Protein AF-A0A848D8F5-F1 (afdb_monomer)

Secondary structure (DSSP, 8-state):
------SEEEE-TTTEEEEE--SS-SEEEEE--SSTT--EEEEE---HHHHHHHTSTT-EEEEEEEEETTS-EEEEEE-------SS----EEE-SSSSEEETTS-EE-TTHHHHHHTT-

pLDDT: mean 91.8, std 4.92, range [67.62, 97.25]

Organism: NCBI:txid2766897

Radius of gyration: 21.97 Å; Cα contacts (8 Å, |Δi|>4): 172; chains: 1; bounding box: 52×43×52 Å

Sequence (120 aa):
MPIFKGDSIELDSRFVDIQKGNNSFDIWLRLSSIGNKIKILIPTRKHNHFNKFNDDPSWEMSKSVRLRRSGYIDFFFKKEVELKNDGKDIGVDIGINKMLTLSNGVVVGKNIKNEINKLN

Mean predicted aligned error: 8.37 Å

Nearest PDB structures (foldseek):
  9f2a-assembly1_A  TM=3.506E-01  e=6.449E-01  Pyrococcus abyssi GE5
  5hmq-assembly1_A  TM=4.242E-01  e=5.015E+00  Pseudomonas putida KT2440

Solvent-accessible surface area (backbone atoms only — not comparable to full-atom values): 7434 Å² total; per-residue (Å²): 129,91,80,87,82,70,65,56,49,78,41,41,63,85,34,35,46,85,39,82,39,92,62,100,30,50,31,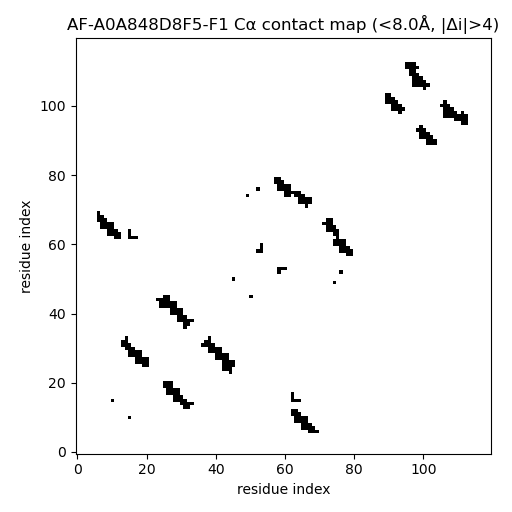33,41,34,41,36,85,78,54,94,87,46,70,49,76,46,78,39,67,80,47,73,75,52,47,63,44,72,74,34,88,72,40,44,75,50,64,35,38,32,46,32,75,88,74,49,74,48,78,44,70,47,58,91,71,86,75,81,89,74,82,81,88,70,52,76,46,76,47,66,68,31,45,35,39,36,72,83,72,52,72,42,50,68,57,45,44,61,58,55,58,72,78,110

Foldseek 3Di:
DDDDPDQKDKDALVFWDWDADDPPFGIWIWGAPPPPRDIDTDGHHDDPVNCVQVVDPQKDWGRMWMQGNVRDIHTDIDGDDDDDPDDDDWDWDADLCFGTQTPVRDTHRNCNNVVVVVVD

Structure (mmCIF, N/CA/C/O backbone):
data_AF-A0A848D8F5-F1
#
_entry.id   AF-A0A848D8F5-F1
#
loop_
_atom_site.group_PDB
_atom_site.id
_atom_site.type_symbol
_atom_site.label_atom_id
_atom_site.label_alt_id
_atom_site.label_comp_id
_atom_site.label_asym_id
_atom_site.label_entity_id
_atom_site.label_seq_id
_atom_site.pdbx_PDB_ins_code
_atom_site.Cartn_x
_atom_site.Cartn_y
_atom_site.Cartn_z
_atom_site.occupancy
_atom_site.B_iso_or_equiv
_atom_site.auth_seq_id
_atom_site.auth_comp_id
_atom_site.auth_asym_id
_atom_site.auth_atom_id
_atom_site.pdbx_PDB_model_num
ATOM 1 N N . MET A 1 1 ? -31.681 -9.246 -2.736 1.00 67.62 1 MET A N 1
ATOM 2 C CA . MET A 1 1 ? -30.447 -8.579 -2.260 1.00 67.62 1 MET A CA 1
ATOM 3 C C . MET A 1 1 ? -29.375 -8.705 -3.329 1.00 67.62 1 MET A C 1
ATOM 5 O O . MET A 1 1 ? -29.306 -9.770 -3.934 1.00 67.62 1 MET A O 1
ATOM 9 N N . PRO A 1 2 ? -28.565 -7.666 -3.580 1.00 82.31 2 PRO A N 1
ATOM 10 C CA . PRO A 1 2 ? -27.401 -7.795 -4.452 1.00 82.31 2 PRO A CA 1
ATOM 11 C C . PRO A 1 2 ? -26.398 -8.794 -3.853 1.00 82.31 2 PRO A C 1
ATOM 13 O O . PRO A 1 2 ? -26.169 -8.791 -2.644 1.00 82.31 2 PRO A O 1
ATOM 16 N N . ILE A 1 3 ? -25.816 -9.651 -4.696 1.00 87.50 3 ILE A N 1
ATOM 17 C CA . ILE A 1 3 ? -24.793 -10.630 -4.301 1.00 87.50 3 ILE A CA 1
ATOM 18 C C . ILE A 1 3 ? -23.467 -10.198 -4.916 1.00 87.50 3 ILE A C 1
ATOM 20 O O . ILE A 1 3 ? -23.317 -10.180 -6.139 1.00 87.50 3 ILE A O 1
ATOM 24 N N . PHE A 1 4 ? -22.496 -9.871 -4.068 1.00 86.75 4 PHE A N 1
ATOM 25 C CA . PHE A 1 4 ? -21.147 -9.557 -4.514 1.00 86.75 4 PHE A CA 1
ATOM 26 C C . PHE A 1 4 ? -20.372 -10.846 -4.816 1.00 86.75 4 PHE A C 1
ATOM 28 O O . PHE A 1 4 ? -20.207 -11.696 -3.943 1.00 86.75 4 PHE A O 1
ATOM 35 N N . LYS A 1 5 ? -19.889 -10.997 -6.055 1.00 92.00 5 LYS A N 1
ATOM 36 C CA . LYS A 1 5 ? -19.143 -12.189 -6.499 1.00 92.00 5 LYS A CA 1
ATOM 37 C C . LYS A 1 5 ? -17.627 -11.994 -6.576 1.00 92.00 5 LYS A C 1
ATOM 39 O O . LYS A 1 5 ? -16.938 -12.979 -6.804 1.00 92.00 5 LYS A O 1
ATOM 44 N N . GLY A 1 6 ? -17.110 -10.786 -6.349 1.00 92.94 6 GLY A N 1
ATOM 45 C CA . GLY A 1 6 ? -15.676 -10.510 -6.447 1.00 92.94 6 GLY A CA 1
ATOM 46 C C . GLY A 1 6 ? -14.845 -11.141 -5.326 1.00 92.94 6 GLY A C 1
ATOM 47 O O . GLY A 1 6 ? -15.342 -11.407 -4.226 1.00 92.94 6 GLY A O 1
ATOM 48 N N . ASP A 1 7 ? -13.560 -11.342 -5.606 1.00 95.31 7 ASP A N 1
ATOM 49 C CA . ASP A 1 7 ? -12.598 -11.945 -4.672 1.00 95.31 7 ASP A CA 1
ATOM 50 C C . ASP A 1 7 ? -12.017 -10.953 -3.667 1.00 95.31 7 ASP A C 1
ATOM 52 O O . ASP A 1 7 ? -11.322 -11.343 -2.729 1.00 95.31 7 ASP A O 1
ATOM 56 N N . SER A 1 8 ? -12.288 -9.663 -3.843 1.00 96.06 8 SER A N 1
ATOM 57 C CA . SER A 1 8 ? -11.871 -8.638 -2.898 1.00 96.06 8 SER A CA 1
ATOM 58 C C . SER A 1 8 ? -12.791 -7.429 -2.929 1.00 96.06 8 SER A C 1
ATOM 60 O O . SER A 1 8 ? -13.448 -7.179 -3.937 1.00 96.06 8 SER A O 1
ATOM 62 N N . ILE A 1 9 ? -12.826 -6.691 -1.825 1.00 94.06 9 ILE A N 1
ATOM 63 C CA . ILE A 1 9 ? -13.522 -5.411 -1.706 1.00 94.06 9 ILE A CA 1
ATOM 64 C C . ILE A 1 9 ? -12.506 -4.377 -1.249 1.00 94.06 9 ILE A C 1
ATOM 66 O O . ILE A 1 9 ? -11.786 -4.592 -0.274 1.00 94.06 9 ILE A O 1
ATOM 70 N N . GLU A 1 10 ? -12.461 -3.255 -1.953 1.00 95.81 10 GLU A N 1
ATOM 71 C CA . GLU A 1 10 ? -11.689 -2.092 -1.543 1.00 95.81 10 GLU A CA 1
ATOM 72 C C . GLU A 1 10 ? -12.574 -1.159 -0.720 1.00 95.81 10 GLU A C 1
ATOM 74 O O . GLU A 1 10 ? -13.699 -0.845 -1.112 1.00 95.81 10 GLU A O 1
ATOM 79 N N . LEU A 1 11 ? -12.077 -0.764 0.446 1.00 94.75 11 LEU A N 1
ATOM 80 C CA . LEU A 1 11 ? -12.777 0.089 1.391 1.00 94.75 11 LEU A CA 1
ATOM 81 C C . LEU A 1 11 ? -11.905 1.294 1.717 1.00 94.75 11 LEU A C 1
ATOM 83 O O . LEU A 1 11 ? -10.703 1.158 1.942 1.00 94.75 11 LEU A O 1
ATOM 87 N N . ASP A 1 12 ? -12.524 2.465 1.782 1.00 94.94 12 ASP A N 1
ATOM 88 C CA . ASP A 1 12 ? -11.872 3.709 2.179 1.00 94.94 12 ASP A CA 1
ATOM 89 C C . ASP A 1 12 ? -12.250 4.125 3.607 1.00 94.94 12 ASP A C 1
ATOM 91 O O . ASP A 1 12 ? -12.970 3.421 4.327 1.00 94.94 12 ASP A O 1
ATOM 95 N N . SER A 1 13 ? -11.786 5.309 4.000 1.00 94.12 13 SER A N 1
ATOM 96 C CA . SER A 1 13 ? -11.955 5.886 5.333 1.00 94.12 13 SER A CA 1
ATOM 97 C C . SER A 1 13 ? -13.405 6.026 5.811 1.00 94.12 13 SER A C 1
ATOM 99 O O . SER A 1 13 ? -13.631 6.270 6.995 1.00 94.12 13 SER A O 1
ATOM 101 N N . ARG A 1 14 ? -14.407 5.876 4.934 1.00 92.81 14 ARG A N 1
ATOM 102 C CA . ARG A 1 14 ? -15.830 5.868 5.319 1.00 92.81 14 ARG A CA 1
ATOM 103 C C . ARG A 1 14 ? -16.242 4.572 6.016 1.00 92.81 14 ARG A C 1
ATOM 105 O O . ARG A 1 14 ? -17.211 4.562 6.777 1.00 92.81 14 ARG A O 1
ATOM 112 N N . PHE A 1 15 ? -15.527 3.485 5.740 1.00 93.56 15 PHE A N 1
ATOM 113 C CA . PHE A 1 15 ? -15.818 2.145 6.250 1.00 93.56 15 PHE A CA 1
ATOM 114 C C . PHE A 1 15 ? -14.698 1.613 7.133 1.00 93.56 15 PHE A C 1
ATOM 116 O O . PHE A 1 15 ? -14.975 0.819 8.033 1.00 93.56 15 PHE A O 1
ATOM 123 N N . VAL A 1 16 ? -13.455 2.043 6.905 1.00 95.12 16 VAL A N 1
ATOM 124 C CA . VAL A 1 16 ? -12.285 1.539 7.625 1.00 95.12 16 VAL A CA 1
ATOM 125 C C . VAL A 1 16 ? -11.531 2.628 8.368 1.00 95.12 16 VAL A C 1
ATOM 127 O O . VAL A 1 16 ? -11.406 3.756 7.905 1.00 95.12 16 VAL A O 1
ATOM 130 N N . ASP A 1 17 ? -10.990 2.257 9.520 1.00 95.38 17 ASP A N 1
ATOM 131 C CA . ASP A 1 17 ? -10.057 3.067 10.293 1.00 95.38 17 ASP A CA 1
ATOM 132 C C . ASP A 1 17 ? -8.883 2.177 10.726 1.00 95.38 17 ASP A C 1
ATOM 134 O O . ASP A 1 17 ? -9.089 1.099 11.292 1.00 95.38 17 ASP A O 1
ATOM 138 N N . ILE A 1 18 ? -7.658 2.586 10.388 1.00 95.44 18 ILE A N 1
ATOM 139 C CA . ILE A 1 18 ? -6.431 1.823 10.649 1.00 95.44 18 ILE A CA 1
ATOM 140 C C . ILE A 1 18 ? -5.797 2.392 11.914 1.00 95.44 18 ILE A C 1
ATOM 142 O O . ILE A 1 18 ? -5.257 3.497 11.912 1.00 95.44 18 ILE A O 1
ATOM 146 N N . GLN A 1 19 ? -5.851 1.628 12.997 1.00 94.69 19 GLN A N 1
ATOM 147 C CA . GLN A 1 19 ? -5.387 2.057 14.309 1.00 94.69 19 GLN A CA 1
ATOM 148 C C . GLN A 1 19 ? -4.090 1.343 14.683 1.00 94.69 19 GLN A C 1
ATOM 150 O O . GLN A 1 19 ? -3.890 0.167 14.373 1.00 94.69 19 GLN A O 1
ATOM 155 N N . LYS A 1 20 ? -3.207 2.049 15.390 1.00 92.56 20 LYS A N 1
ATOM 156 C CA . LYS A 1 20 ? -1.967 1.469 15.910 1.00 92.56 20 LYS A CA 1
ATOM 157 C C . LYS A 1 20 ? -2.270 0.582 17.118 1.00 92.56 20 LYS A C 1
ATOM 159 O O . LYS A 1 20 ? -2.916 1.020 18.066 1.00 92.56 20 LYS A O 1
ATOM 164 N N . GLY A 1 21 ? -1.774 -0.649 17.089 1.00 91.12 21 GLY A N 1
ATOM 165 C CA . GLY A 1 21 ? -1.762 -1.552 18.236 1.00 91.12 21 GLY A CA 1
ATOM 166 C C . GLY A 1 21 ? -0.500 -1.391 19.084 1.00 91.12 21 GLY A C 1
ATOM 167 O O . GLY A 1 21 ? 0.535 -0.921 18.610 1.00 91.12 21 GLY A O 1
ATOM 168 N N . ASN A 1 22 ? -0.591 -1.768 20.357 1.00 85.50 22 ASN A N 1
ATOM 169 C CA . ASN A 1 22 ? 0.506 -1.711 21.329 1.00 85.50 22 ASN A CA 1
ATOM 170 C C . ASN A 1 22 ? 0.744 -3.059 22.037 1.00 85.50 22 ASN A C 1
ATOM 172 O O . ASN A 1 22 ? 1.359 -3.093 23.100 1.00 85.50 22 ASN A O 1
ATOM 176 N N . ASN A 1 23 ? 0.239 -4.159 21.475 1.00 86.62 23 ASN A N 1
ATOM 177 C CA . ASN A 1 23 ? 0.306 -5.490 22.074 1.00 86.62 23 ASN A CA 1
ATOM 178 C C . ASN A 1 23 ? 0.861 -6.512 21.068 1.00 86.62 23 ASN A C 1
ATOM 180 O O . ASN A 1 23 ? 1.638 -6.165 20.182 1.00 86.62 23 ASN A O 1
ATOM 184 N N . SER A 1 24 ? 0.479 -7.787 21.193 1.00 90.69 24 SER A N 1
ATOM 185 C CA . SER A 1 24 ? 0.849 -8.833 20.233 1.00 90.69 24 SER A CA 1
ATOM 186 C C . S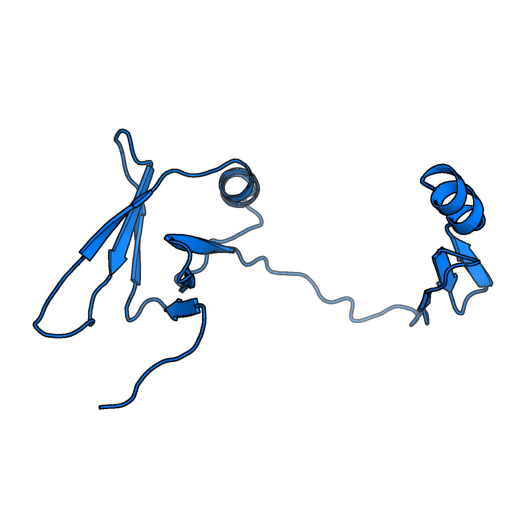ER A 1 24 ? 0.378 -8.557 18.799 1.00 90.69 24 SER A C 1
ATOM 188 O O . SER A 1 24 ? 0.815 -9.261 17.894 1.00 90.69 24 SER A O 1
ATOM 190 N N . PHE A 1 25 ? -0.502 -7.579 18.583 1.00 93.75 25 PHE A N 1
ATOM 191 C CA . PHE A 1 25 ? -0.899 -7.042 17.289 1.00 93.75 25 PHE A CA 1
ATOM 192 C C . PHE A 1 25 ? -0.537 -5.557 17.242 1.00 93.75 25 PHE A C 1
ATOM 194 O O . PHE A 1 25 ? -0.814 -4.796 18.172 1.00 93.75 25 PHE A O 1
ATOM 201 N N . ASP A 1 26 ? 0.102 -5.143 16.157 1.00 94.38 26 ASP A N 1
ATOM 202 C CA . ASP A 1 26 ? 0.593 -3.777 15.968 1.00 94.38 26 ASP A CA 1
ATOM 203 C C . ASP A 1 26 ? -0.335 -2.939 15.075 1.00 94.38 26 ASP A C 1
ATOM 205 O O . ASP A 1 26 ? -0.155 -1.721 14.979 1.00 94.38 26 ASP A O 1
ATOM 209 N N . ILE A 1 27 ? -1.368 -3.559 14.493 1.00 95.19 27 ILE A N 1
ATOM 210 C CA . ILE A 1 27 ? -2.436 -2.898 13.744 1.00 95.19 27 ILE A CA 1
ATOM 211 C C . ILE A 1 27 ? -3.800 -3.451 14.167 1.00 95.19 27 ILE A C 1
ATOM 213 O O . ILE A 1 27 ? -4.016 -4.663 14.241 1.00 95.19 27 ILE A O 1
ATOM 217 N N . TRP A 1 28 ? -4.747 -2.537 14.361 1.00 95.94 28 TRP A N 1
ATOM 218 C CA . TRP A 1 28 ? -6.169 -2.817 14.511 1.00 95.94 28 TRP A CA 1
ATOM 219 C C . TRP A 1 28 ? -6.931 -2.182 13.355 1.00 95.94 28 TRP A C 1
ATOM 221 O O . TRP A 1 28 ? -7.019 -0.959 13.258 1.00 95.94 28 TRP A O 1
ATOM 231 N N . LEU A 1 29 ? -7.498 -3.006 12.475 1.00 95.31 29 LEU A N 1
ATOM 232 C CA . LEU A 1 29 ? -8.375 -2.521 11.417 1.00 95.31 29 LEU A CA 1
ATOM 233 C C . LEU A 1 29 ? -9.812 -2.494 11.933 1.00 95.31 29 LEU A C 1
ATOM 235 O O . LEU A 1 29 ? -10.436 -3.536 12.147 1.00 95.31 29 LEU A O 1
ATOM 239 N N . ARG A 1 30 ? -10.349 -1.295 12.127 1.00 95.25 30 ARG A N 1
ATOM 240 C CA . ARG A 1 30 ? -11.735 -1.096 12.533 1.00 95.25 30 ARG A CA 1
ATOM 241 C C . ARG A 1 30 ? -12.620 -0.986 11.299 1.00 95.25 30 ARG A C 1
ATOM 243 O O . ARG A 1 30 ? -12.556 0.007 10.584 1.00 95.25 30 ARG A O 1
ATOM 250 N N . LEU A 1 31 ? -13.491 -1.969 11.096 1.00 94.31 31 LEU A N 1
ATOM 251 C CA . LEU A 1 31 ? -14.590 -1.889 10.140 1.00 94.31 31 LEU A CA 1
ATOM 252 C C . LEU A 1 31 ? -15.809 -1.259 10.816 1.00 94.31 31 LEU A C 1
ATOM 254 O O . LEU A 1 31 ? -16.218 -1.653 11.913 1.00 94.31 31 LEU A O 1
ATOM 258 N N . SER A 1 32 ? -16.403 -0.284 10.148 1.00 90.69 32 SER A N 1
ATOM 259 C CA . SER A 1 32 ? -17.607 0.423 10.567 1.00 90.69 32 SER A CA 1
ATOM 260 C C . SER A 1 32 ? -18.569 0.568 9.388 1.00 90.69 32 SER A C 1
ATOM 262 O O . SER A 1 32 ? -18.228 0.244 8.253 1.00 90.69 32 SER A O 1
ATOM 264 N N . SER A 1 33 ? -19.798 1.012 9.654 1.00 83.12 33 SER A N 1
ATOM 265 C CA . SER A 1 33 ? -20.807 1.255 8.608 1.00 83.12 33 SER A CA 1
ATOM 266 C C . SER A 1 33 ? -21.208 0.013 7.789 1.00 83.12 33 SER A C 1
ATOM 268 O O . SER A 1 33 ? -21.709 0.136 6.679 1.00 83.12 33 SER A O 1
ATOM 270 N N . ILE A 1 34 ? -21.066 -1.187 8.361 1.00 83.31 34 ILE A N 1
ATOM 271 C CA . ILE A 1 34 ? -21.435 -2.481 7.748 1.00 83.31 34 ILE A CA 1
ATOM 272 C C . ILE A 1 34 ? -22.864 -2.950 8.100 1.00 83.31 34 ILE A C 1
ATOM 274 O O . ILE A 1 34 ? -23.194 -4.126 7.976 1.00 83.31 34 ILE A O 1
ATOM 278 N N . GLY A 1 35 ? -23.721 -2.026 8.546 1.00 82.81 35 GLY A N 1
ATOM 279 C CA . GLY A 1 35 ? -25.099 -2.301 8.972 1.00 82.81 35 GLY A CA 1
ATOM 280 C C . GLY A 1 35 ? -25.247 -2.556 10.476 1.00 82.81 35 GLY A C 1
ATOM 281 O O . GLY A 1 35 ? -24.284 -2.854 11.179 1.00 82.81 35 GLY A O 1
ATOM 282 N N . ASN A 1 36 ? -26.467 -2.373 10.996 1.00 86.19 36 ASN A N 1
ATOM 283 C CA . ASN A 1 36 ? -26.855 -2.654 12.391 1.00 86.19 36 ASN A CA 1
ATOM 284 C C . ASN A 1 36 ? -25.944 -2.044 13.477 1.00 86.19 36 ASN A C 1
ATOM 286 O O . ASN A 1 36 ? -25.841 -2.581 14.576 1.00 86.19 36 ASN A O 1
ATOM 290 N N . LYS A 1 37 ? -25.266 -0.924 13.176 1.00 85.12 37 LYS A N 1
ATOM 291 C CA . LYS A 1 37 ? -24.260 -0.288 14.052 1.00 85.12 37 LYS A CA 1
ATOM 292 C C . LYS A 1 37 ? -23.117 -1.234 14.469 1.00 85.12 37 LYS A C 1
ATOM 294 O O . LYS A 1 37 ? -22.411 -0.946 15.436 1.00 85.12 37 LYS A O 1
ATOM 299 N N . ILE A 1 38 ? -22.915 -2.327 13.731 1.00 89.31 38 ILE A N 1
ATOM 300 C CA . ILE A 1 38 ? -21.863 -3.303 14.003 1.00 89.31 38 ILE A CA 1
ATOM 301 C C . ILE A 1 38 ? -20.509 -2.648 13.733 1.00 89.31 38 ILE A C 1
ATOM 303 O O . ILE A 1 38 ? -20.308 -1.952 12.733 1.00 89.31 38 ILE A O 1
ATOM 307 N N . LYS A 1 39 ? -19.582 -2.881 14.659 1.00 90.88 39 LYS A N 1
ATOM 308 C CA . LYS A 1 39 ? -18.179 -2.495 14.553 1.00 90.88 39 LYS A CA 1
ATOM 309 C C . LYS A 1 39 ? -17.342 -3.746 14.742 1.00 90.88 39 LYS A C 1
ATOM 311 O O . LYS A 1 39 ? -17.496 -4.427 15.752 1.00 90.88 39 LYS A O 1
ATOM 316 N N . ILE A 1 40 ? -16.477 -4.036 13.780 1.00 93.00 40 ILE A N 1
ATOM 317 C CA . ILE A 1 40 ? -15.571 -5.186 13.835 1.00 93.00 40 ILE A CA 1
ATOM 318 C C . ILE A 1 40 ? -14.156 -4.645 13.973 1.00 93.00 40 ILE A C 1
ATOM 320 O O . ILE A 1 40 ? -13.768 -3.732 13.250 1.00 93.00 40 ILE A O 1
ATOM 324 N N . LEU A 1 41 ? -13.399 -5.202 14.910 1.00 93.88 41 LEU A N 1
ATOM 325 C CA . LEU A 1 41 ? -11.979 -4.927 15.081 1.00 93.88 41 LEU A CA 1
ATOM 326 C C . LEU A 1 41 ? -11.210 -6.163 14.636 1.00 93.88 41 LEU A C 1
ATOM 328 O O . LEU A 1 41 ? -11.350 -7.225 15.238 1.00 93.88 41 LEU A O 1
ATOM 332 N N . ILE A 1 42 ? -10.425 -6.020 13.574 1.00 94.19 42 ILE A N 1
ATOM 333 C CA . ILE A 1 42 ? -9.590 -7.093 13.044 1.00 94.19 42 ILE A CA 1
ATOM 334 C C . ILE A 1 42 ? -8.151 -6.844 13.515 1.00 94.19 42 ILE A C 1
ATOM 336 O O . ILE A 1 42 ? -7.537 -5.867 13.072 1.00 94.19 42 ILE A O 1
ATOM 340 N N . PRO A 1 43 ? -7.609 -7.683 14.416 1.00 94.50 43 PRO A N 1
ATOM 341 C CA . PRO A 1 43 ? -6.208 -7.610 14.803 1.00 94.50 43 PRO A CA 1
ATOM 342 C C . PRO A 1 43 ? -5.315 -8.150 13.686 1.00 94.50 43 PRO A C 1
ATOM 344 O O . PRO A 1 43 ? -5.588 -9.210 13.123 1.00 94.50 43 PRO A O 1
ATOM 347 N N . THR A 1 44 ? -4.219 -7.458 13.386 1.00 93.12 44 THR A N 1
ATOM 348 C CA . THR A 1 44 ? -3.201 -7.954 12.454 1.00 93.12 44 THR A CA 1
ATOM 349 C C . THR A 1 44 ? -1.793 -7.541 12.879 1.00 93.12 44 THR A C 1
ATOM 351 O O . THR A 1 44 ? -1.608 -6.713 13.774 1.00 93.12 44 THR A O 1
ATOM 354 N N . ARG A 1 45 ? -0.793 -8.195 12.282 1.00 94.19 45 ARG A N 1
ATOM 355 C CA . ARG A 1 45 ? 0.627 -7.898 12.473 1.00 94.19 45 ARG A CA 1
ATOM 356 C C . ARG A 1 45 ? 1.213 -7.325 11.197 1.00 94.19 45 ARG A C 1
ATOM 358 O O . ARG A 1 45 ? 0.934 -7.832 10.110 1.00 94.19 45 ARG A O 1
ATOM 365 N N . LYS A 1 46 ? 2.101 -6.346 11.323 1.00 93.56 46 LYS A N 1
ATOM 366 C CA . LYS A 1 46 ? 2.926 -5.899 10.209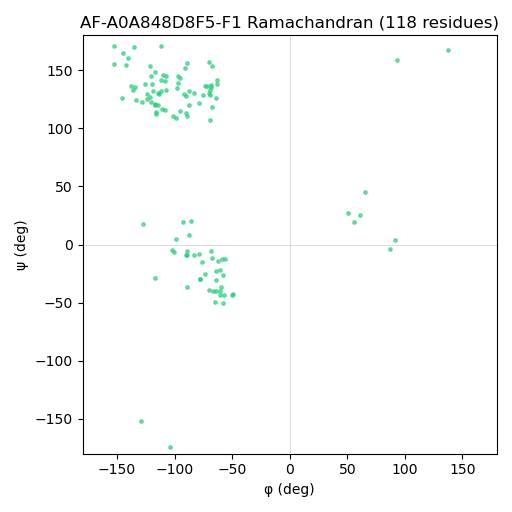 1.00 93.56 46 LYS A CA 1
ATOM 367 C C . LYS A 1 46 ? 3.836 -7.033 9.756 1.00 93.56 46 LYS A C 1
ATOM 369 O O . LYS A 1 46 ? 4.372 -7.816 10.544 1.00 93.56 46 LYS A O 1
ATOM 374 N N . HIS A 1 47 ? 4.007 -7.113 8.447 1.00 91.75 47 HIS A N 1
ATOM 375 C CA . HIS A 1 47 ? 4.936 -8.030 7.802 1.00 91.75 47 HIS A CA 1
ATOM 376 C C . HIS A 1 47 ? 6.079 -7.248 7.168 1.00 91.75 47 HIS A C 1
ATOM 378 O O . HIS A 1 47 ? 6.022 -6.025 7.058 1.00 91.75 47 HIS A O 1
ATOM 384 N N . ASN A 1 48 ? 7.100 -7.965 6.701 1.00 95.00 48 ASN A N 1
ATOM 385 C CA . ASN A 1 48 ? 8.290 -7.363 6.100 1.00 95.00 48 ASN A CA 1
ATOM 386 C C . ASN A 1 48 ? 7.943 -6.329 5.007 1.00 95.00 48 ASN A C 1
ATOM 388 O O . ASN A 1 48 ? 8.467 -5.222 5.002 1.00 95.00 48 ASN A O 1
ATOM 392 N N . HIS A 1 49 ? 6.982 -6.648 4.134 1.00 94.31 49 HIS A N 1
ATOM 393 C CA . HIS A 1 49 ? 6.536 -5.733 3.081 1.00 94.31 49 HIS A CA 1
ATOM 394 C C . HIS A 1 49 ? 5.886 -4.453 3.622 1.00 94.31 49 HIS A C 1
ATOM 396 O O . HIS A 1 49 ? 6.142 -3.377 3.098 1.00 94.31 49 HIS A O 1
ATOM 402 N N . PHE A 1 50 ? 5.081 -4.559 4.683 1.00 95.75 50 PHE A N 1
ATOM 403 C CA . PHE A 1 50 ? 4.480 -3.392 5.326 1.00 95.75 50 PHE A CA 1
ATOM 404 C C . PHE A 1 50 ? 5.564 -2.509 5.952 1.00 95.75 50 PHE A C 1
ATOM 406 O O . PHE A 1 50 ? 5.593 -1.308 5.702 1.00 95.75 50 PHE A O 1
ATOM 413 N N . ASN A 1 51 ? 6.470 -3.105 6.737 1.00 95.81 51 ASN A N 1
ATOM 414 C CA . ASN A 1 51 ? 7.539 -2.368 7.417 1.00 95.81 51 ASN A CA 1
ATOM 415 C C . ASN A 1 51 ? 8.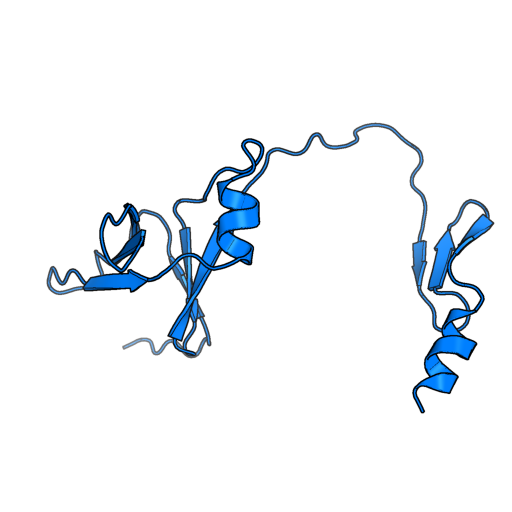450 -1.654 6.415 1.00 95.81 51 ASN A C 1
ATOM 417 O O . ASN A 1 51 ? 8.757 -0.486 6.607 1.00 95.81 51 ASN A O 1
ATOM 421 N N . LYS A 1 52 ? 8.772 -2.298 5.284 1.00 96.88 52 LYS A N 1
ATOM 422 C CA . LYS A 1 52 ? 9.554 -1.686 4.201 1.00 96.88 52 LYS A CA 1
ATOM 423 C C . LYS A 1 52 ? 9.033 -0.305 3.784 1.00 96.88 52 LYS A C 1
ATOM 425 O O . LYS A 1 52 ? 9.844 0.578 3.538 1.00 96.88 52 LYS A O 1
ATOM 430 N N . PHE A 1 53 ? 7.716 -0.132 3.659 1.00 96.75 53 PHE A N 1
ATOM 431 C CA . PHE A 1 53 ? 7.134 1.158 3.273 1.00 96.75 53 PHE A CA 1
ATOM 432 C C . PHE A 1 53 ? 6.846 2.056 4.469 1.00 96.75 53 PHE A C 1
ATOM 434 O O . PHE A 1 53 ? 7.028 3.259 4.376 1.00 96.75 53 PHE A O 1
ATOM 441 N N . ASN A 1 54 ? 6.417 1.488 5.595 1.00 95.12 54 ASN A N 1
ATOM 442 C CA . ASN A 1 54 ? 6.129 2.252 6.806 1.00 95.12 54 ASN A CA 1
ATOM 443 C C . ASN A 1 54 ? 7.371 2.937 7.396 1.00 95.12 54 ASN A C 1
ATOM 445 O O . ASN A 1 54 ? 7.246 3.979 8.035 1.00 95.12 54 ASN A O 1
ATOM 449 N N . ASP A 1 55 ? 8.544 2.335 7.218 1.00 95.81 55 ASP A N 1
ATOM 450 C CA . ASP A 1 55 ? 9.797 2.825 7.792 1.00 95.81 55 ASP A CA 1
ATOM 451 C C . ASP A 1 55 ? 10.529 3.800 6.844 1.00 95.81 55 ASP A C 1
ATOM 453 O O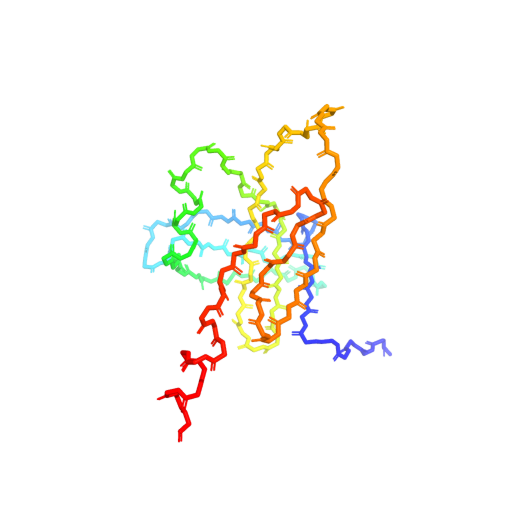 . ASP A 1 55 ? 11.490 4.451 7.252 1.00 95.81 55 ASP A O 1
ATOM 457 N N . ASP A 1 56 ? 10.067 3.939 5.594 1.00 95.94 56 ASP A N 1
ATOM 458 C CA . ASP A 1 56 ? 10.572 4.913 4.622 1.00 95.94 56 ASP A CA 1
ATOM 459 C C . ASP A 1 56 ? 9.695 6.184 4.648 1.00 95.94 56 ASP A C 1
ATOM 461 O O . ASP A 1 56 ? 8.527 6.134 4.256 1.00 95.94 56 ASP A O 1
ATOM 465 N N . PRO A 1 57 ? 10.242 7.348 5.050 1.00 94.75 57 PRO A N 1
ATOM 466 C CA . PRO A 1 57 ? 9.473 8.584 5.211 1.00 94.75 57 PRO A CA 1
ATOM 467 C C . PRO A 1 57 ? 8.943 9.157 3.892 1.00 94.75 57 PRO A C 1
ATOM 469 O O . PRO A 1 57 ? 8.129 10.077 3.909 1.00 94.75 57 PRO A O 1
ATOM 472 N N . SER A 1 58 ? 9.403 8.651 2.745 1.00 95.50 58 SER A N 1
ATOM 473 C CA . SER A 1 58 ? 8.893 9.065 1.441 1.00 95.50 58 SER A CA 1
ATOM 474 C C . SER A 1 58 ? 7.556 8.417 1.073 1.00 95.50 58 SER A C 1
ATOM 476 O O . SER A 1 58 ? 6.950 8.812 0.078 1.00 95.50 58 SER A O 1
ATOM 478 N N . TRP A 1 59 ? 7.083 7.449 1.863 1.00 97.25 59 TRP A N 1
ATOM 479 C CA . TRP A 1 59 ? 5.781 6.816 1.692 1.00 97.25 59 TRP A CA 1
ATOM 480 C C . TRP A 1 59 ? 4.807 7.246 2.788 1.00 97.25 59 TRP A C 1
ATOM 482 O O . TRP A 1 59 ? 5.134 7.317 3.968 1.00 97.25 59 TRP A O 1
ATOM 492 N N . GLU A 1 60 ? 3.560 7.463 2.395 1.00 96.19 60 GLU A N 1
ATOM 493 C CA . GLU A 1 60 ? 2.436 7.725 3.283 1.00 96.19 60 GLU A CA 1
ATOM 494 C C . GLU A 1 60 ? 1.440 6.567 3.169 1.00 96.19 60 GLU A C 1
ATOM 496 O O . GLU A 1 60 ? 1.032 6.176 2.070 1.00 96.19 60 GLU A O 1
ATOM 501 N N . MET A 1 61 ? 1.017 6.008 4.302 1.00 95.69 61 MET A N 1
ATOM 502 C CA . MET A 1 61 ? -0.021 4.979 4.310 1.00 95.69 61 MET A CA 1
ATOM 503 C C . MET A 1 61 ? -1.377 5.589 3.927 1.00 95.69 61 MET A C 1
ATOM 505 O O . MET A 1 61 ? -1.827 6.577 4.508 1.00 95.69 61 MET A O 1
ATOM 509 N N . SER A 1 62 ? -2.056 4.974 2.961 1.00 95.62 62 SER A N 1
ATOM 510 C CA . SER A 1 62 ? -3.420 5.335 2.585 1.00 95.62 62 SER A CA 1
ATOM 511 C C . SER A 1 62 ? -4.407 4.999 3.701 1.00 95.62 62 SER A C 1
ATOM 513 O O . SER A 1 62 ? -4.237 4.043 4.454 1.00 95.62 62 SER A O 1
ATOM 515 N N . LYS A 1 63 ? -5.520 5.733 3.739 1.00 94.88 63 LYS A N 1
ATOM 516 C CA . LYS A 1 63 ? -6.674 5.436 4.604 1.00 94.88 63 LYS A CA 1
ATOM 517 C C . LYS A 1 63 ? -7.649 4.439 3.963 1.00 94.88 63 LYS A C 1
ATOM 519 O O . LYS A 1 63 ? -8.821 4.402 4.325 1.00 94.88 63 LYS A O 1
ATOM 524 N N . SER A 1 64 ? -7.178 3.676 2.982 1.00 95.88 64 SER A N 1
ATOM 525 C CA . SER A 1 64 ? -7.923 2.621 2.303 1.00 95.88 64 SER A CA 1
ATOM 526 C C . SER A 1 64 ? -7.216 1.280 2.450 1.00 95.88 64 SER A C 1
ATOM 528 O O . SER A 1 64 ? -5.995 1.212 2.611 1.00 95.88 64 SER A O 1
ATOM 530 N N . VAL A 1 65 ? -7.997 0.207 2.383 1.00 96.56 65 VAL A N 1
ATOM 531 C CA . VAL A 1 65 ? -7.511 -1.175 2.411 1.00 96.56 65 VAL A CA 1
ATOM 532 C C . VAL A 1 65 ? -8.299 -2.024 1.428 1.00 96.56 65 VAL A C 1
ATOM 534 O O . VAL A 1 65 ? -9.432 -1.696 1.068 1.00 96.56 65 VAL A O 1
ATOM 537 N N . ARG A 1 66 ? -7.736 -3.165 1.044 1.00 96.75 66 ARG A N 1
ATOM 538 C CA . ARG A 1 66 ? -8.461 -4.195 0.302 1.00 96.75 66 ARG A CA 1
ATOM 539 C C . ARG A 1 66 ? -8.601 -5.448 1.140 1.00 96.75 66 ARG A C 1
ATOM 541 O O . ARG A 1 66 ? -7.610 -6.065 1.516 1.00 96.75 66 ARG A O 1
ATOM 548 N N . LEU A 1 67 ? -9.842 -5.842 1.392 1.00 94.62 67 LEU A N 1
ATOM 549 C CA . LEU A 1 67 ? -10.167 -7.107 2.036 1.00 94.62 67 LEU A CA 1
ATOM 550 C C . LEU A 1 67 ? -10.280 -8.185 0.962 1.00 94.62 67 LEU A C 1
ATOM 552 O O . LEU A 1 67 ? -11.117 -8.074 0.066 1.00 94.62 67 LEU A O 1
ATOM 556 N N . ARG A 1 68 ? -9.455 -9.230 1.041 1.00 95.38 68 ARG A N 1
ATOM 557 C CA . ARG A 1 68 ? -9.511 -10.380 0.132 1.00 95.38 68 ARG A CA 1
ATOM 558 C C . ARG A 1 68 ? -10.344 -11.496 0.744 1.00 95.38 68 ARG A C 1
ATOM 560 O O . ARG A 1 68 ? -10.237 -11.784 1.933 1.00 95.38 68 ARG A O 1
ATOM 567 N N . ARG A 1 69 ? -11.108 -12.203 -0.088 1.00 93.38 69 ARG A N 1
ATOM 568 C CA . ARG A 1 69 ? -11.876 -13.393 0.308 1.00 93.38 69 ARG A CA 1
ATOM 569 C C . ARG A 1 69 ? -10.987 -14.492 0.899 1.00 93.38 69 ARG A C 1
ATOM 571 O O . ARG A 1 69 ? -11.446 -15.262 1.730 1.00 93.38 69 ARG A O 1
ATOM 578 N N . SER A 1 70 ? -9.711 -14.523 0.518 1.00 93.69 70 SER A N 1
ATOM 579 C CA . SER A 1 70 ? -8.692 -15.414 1.081 1.00 93.69 70 SER A CA 1
ATOM 580 C C . SER A 1 70 ? -8.306 -15.103 2.537 1.00 93.69 70 SER A C 1
ATOM 582 O O . SER A 1 70 ? -7.492 -15.825 3.098 1.00 93.69 70 SER A O 1
ATOM 584 N N . GLY A 1 71 ? -8.819 -14.021 3.135 1.00 91.50 71 GLY A N 1
ATOM 585 C CA . GLY A 1 71 ? -8.514 -13.614 4.513 1.00 91.50 71 GLY A CA 1
ATOM 586 C C . GLY A 1 71 ? -7.332 -12.649 4.659 1.00 91.50 71 GLY A C 1
ATOM 587 O O . GLY A 1 71 ? -6.977 -12.293 5.779 1.00 91.50 71 GLY A O 1
ATOM 588 N N . TYR A 1 72 ? -6.736 -12.197 3.552 1.00 93.06 72 TYR A N 1
ATOM 589 C CA . TYR A 1 72 ? -5.658 -11.203 3.568 1.00 93.06 72 TYR A CA 1
ATOM 590 C C . TYR A 1 72 ? -6.199 -9.774 3.467 1.00 93.06 72 TYR A C 1
ATOM 592 O O . TYR A 1 72 ? -7.244 -9.528 2.859 1.00 93.06 72 TYR A O 1
ATOM 600 N N . ILE A 1 73 ? -5.445 -8.836 4.037 1.00 94.56 73 ILE A N 1
ATOM 601 C CA . ILE A 1 73 ? -5.703 -7.399 3.963 1.00 94.56 73 ILE A CA 1
ATOM 602 C C . ILE A 1 73 ? -4.522 -6.761 3.240 1.00 94.56 73 ILE A C 1
ATOM 604 O O . ILE A 1 73 ? -3.391 -6.857 3.718 1.00 94.56 73 ILE A O 1
ATOM 608 N N . ASP A 1 74 ? -4.787 -6.090 2.122 1.00 95.75 74 ASP A N 1
ATOM 609 C CA . ASP A 1 74 ? -3.775 -5.257 1.481 1.00 95.75 74 ASP A CA 1
ATOM 610 C C . ASP A 1 74 ? -3.867 -3.838 2.046 1.00 95.75 74 ASP A C 1
ATOM 612 O O . ASP A 1 74 ? -4.938 -3.222 2.043 1.00 95.75 74 ASP A O 1
ATOM 616 N N . PHE A 1 75 ? -2.729 -3.322 2.503 1.00 96.31 75 PHE A N 1
ATOM 617 C CA . PHE A 1 75 ? -2.554 -1.925 2.886 1.00 96.31 75 PHE A CA 1
ATOM 618 C C . PHE A 1 75 ? -1.907 -1.174 1.731 1.00 96.31 75 PHE A C 1
ATOM 620 O O . PHE A 1 75 ? -0.934 -1.652 1.145 1.00 96.31 75 PHE A O 1
ATOM 627 N N . PHE A 1 76 ? -2.435 0.003 1.410 1.00 96.56 76 PHE A N 1
ATOM 628 C CA . PHE A 1 76 ? -1.892 0.823 0.336 1.00 96.56 76 PHE A CA 1
ATOM 629 C C . PHE A 1 76 ? -0.958 1.889 0.892 1.00 96.56 76 P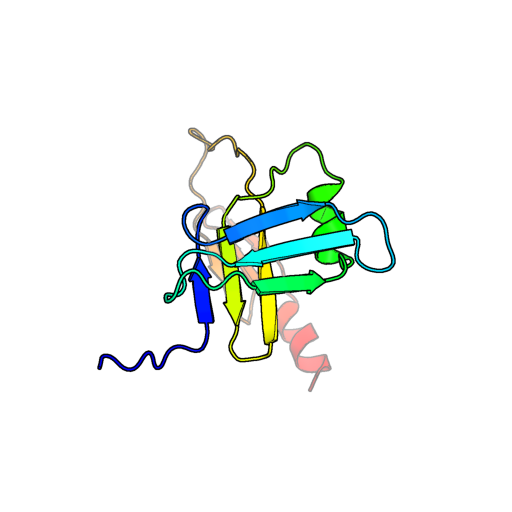HE A C 1
ATOM 631 O O . PHE A 1 76 ? -1.265 2.534 1.892 1.00 96.56 76 PHE A O 1
ATOM 638 N N . PHE A 1 77 ? 0.155 2.103 0.202 1.00 96.75 77 PHE A N 1
ATOM 639 C CA . PHE A 1 77 ? 1.082 3.198 0.451 1.00 96.75 77 PHE A CA 1
ATOM 640 C C . PHE A 1 77 ? 1.162 4.043 -0.812 1.00 96.75 77 PHE A C 1
ATOM 642 O O . PHE A 1 77 ? 1.202 3.513 -1.923 1.00 96.75 77 PHE A O 1
ATOM 649 N N . LYS A 1 78 ? 1.163 5.357 -0.638 1.00 95.62 78 LYS A N 1
ATOM 650 C CA . LYS A 1 78 ? 1.319 6.333 -1.711 1.00 95.62 78 LYS A CA 1
ATOM 651 C C . LYS A 1 78 ? 2.596 7.120 -1.465 1.00 95.62 78 LYS A C 1
ATOM 653 O O . LYS A 1 78 ? 2.989 7.342 -0.326 1.00 95.62 78 LYS A O 1
ATOM 658 N N . LY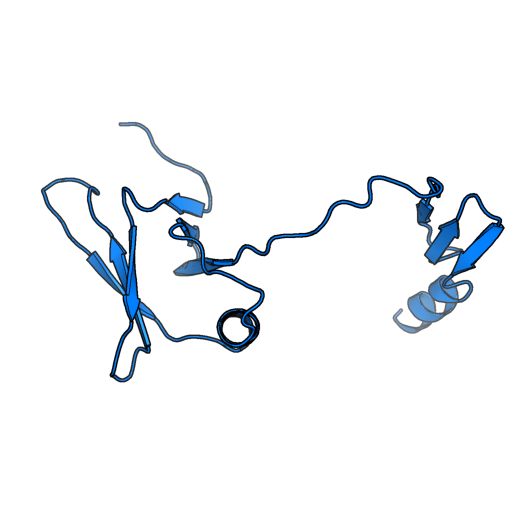S A 1 79 ? 3.234 7.537 -2.542 1.00 94.75 79 LYS A N 1
ATOM 659 C CA . LYS A 1 79 ? 4.392 8.418 -2.528 1.00 94.75 79 LYS A CA 1
ATOM 660 C C . LYS A 1 79 ? 4.192 9.417 -3.647 1.00 94.75 79 LYS A C 1
ATOM 662 O O . LYS A 1 79 ? 3.769 9.029 -4.737 1.00 94.75 79 LYS A O 1
ATOM 667 N N . GLU A 1 80 ? 4.469 10.682 -3.376 1.00 91.31 80 GLU A N 1
ATOM 668 C CA . GLU A 1 80 ? 4.532 11.672 -4.441 1.00 91.31 80 GLU A CA 1
ATOM 669 C C . GLU A 1 80 ? 5.767 11.396 -5.294 1.00 91.31 80 GLU A C 1
ATOM 671 O O . GLU A 1 80 ? 6.872 11.177 -4.791 1.00 91.31 80 GLU A O 1
ATOM 676 N N . VAL A 1 81 ? 5.553 11.343 -6.603 1.00 89.56 81 VAL A N 1
ATOM 677 C CA . VAL A 1 81 ? 6.612 11.131 -7.580 1.00 89.56 81 VAL A CA 1
ATOM 678 C C . VAL A 1 81 ? 6.602 12.329 -8.503 1.00 89.56 81 VAL A C 1
ATOM 680 O O . VAL A 1 81 ? 5.565 12.672 -9.071 1.00 89.56 81 VAL A O 1
ATOM 683 N N . GLU A 1 82 ? 7.760 12.954 -8.662 1.00 87.69 82 GLU A N 1
ATOM 684 C CA . GLU A 1 82 ? 7.937 13.981 -9.676 1.00 87.69 82 GLU A CA 1
ATOM 685 C C . GLU A 1 82 ? 7.847 13.329 -11.056 1.00 87.69 82 GLU A C 1
ATOM 687 O O . GLU A 1 82 ? 8.625 12.435 -11.406 1.00 87.69 82 GLU A O 1
ATOM 692 N N . LEU A 1 83 ? 6.863 13.759 -11.843 1.00 83.88 83 LEU A N 1
ATOM 693 C CA . LEU A 1 83 ? 6.757 13.340 -13.230 1.00 83.88 83 LEU A CA 1
ATOM 694 C C . LEU A 1 83 ? 7.909 13.965 -14.020 1.00 83.88 83 LEU A C 1
ATOM 696 O O . LEU A 1 83 ? 8.175 15.164 -13.924 1.00 83.88 83 LEU A O 1
ATOM 700 N N . LYS A 1 84 ? 8.583 13.153 -14.839 1.00 82.81 84 LYS A N 1
ATOM 701 C CA . LYS A 1 84 ? 9.499 13.687 -15.847 1.00 82.81 84 LYS A CA 1
ATOM 702 C C . LYS A 1 84 ? 8.677 14.394 -16.921 1.00 82.81 84 LYS A C 1
ATOM 704 O O . LYS A 1 84 ? 8.026 13.732 -17.721 1.00 82.81 84 LYS A O 1
ATOM 709 N N . ASN A 1 85 ? 8.734 15.723 -16.927 1.00 80.69 85 ASN A N 1
ATOM 710 C CA . ASN A 1 85 ? 8.074 16.566 -17.930 1.00 80.69 85 ASN A CA 1
ATOM 711 C C . ASN A 1 85 ? 8.957 16.843 -19.158 1.00 80.69 85 ASN A C 1
ATOM 713 O O . ASN A 1 85 ? 8.499 17.465 -20.110 1.00 80.69 85 ASN A O 1
ATOM 717 N N . ASP A 1 86 ? 10.217 16.407 -19.124 1.00 83.62 86 ASP A N 1
ATOM 718 C CA . ASP A 1 86 ? 11.180 16.567 -20.209 1.00 83.62 86 ASP A CA 1
ATOM 719 C C . ASP A 1 86 ? 12.063 15.311 -20.319 1.00 83.62 86 ASP A C 1
ATOM 721 O O . ASP A 1 86 ? 12.251 14.557 -19.354 1.00 83.62 86 ASP A O 1
ATOM 725 N N . GLY A 1 87 ? 12.591 15.073 -21.514 1.00 82.75 87 GLY A N 1
ATOM 726 C CA . GLY A 1 87 ? 13.363 13.894 -21.874 1.00 82.75 87 GLY A CA 1
ATOM 727 C C . GLY A 1 87 ? 12.993 13.347 -23.249 1.00 82.75 87 GLY A C 1
ATOM 728 O O . GLY A 1 87 ? 11.995 13.717 -23.856 1.00 82.75 87 GLY A O 1
ATOM 729 N N . LYS A 1 88 ? 13.829 12.438 -23.758 1.00 83.56 88 LYS A N 1
ATOM 730 C CA . LYS A 1 88 ? 13.522 11.705 -24.989 1.00 83.56 88 LYS A CA 1
ATOM 731 C C . LYS A 1 88 ? 12.622 10.523 -24.666 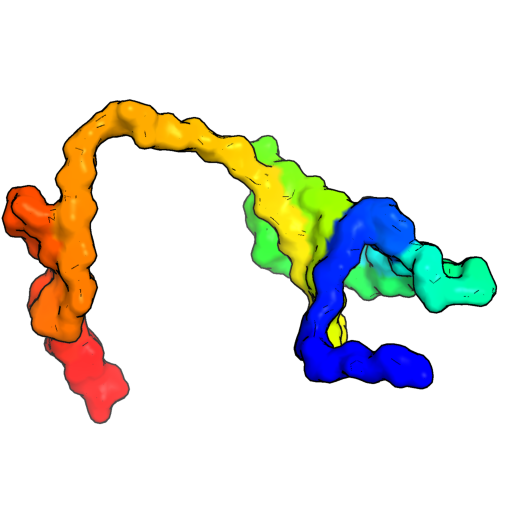1.00 83.56 88 LYS A C 1
ATOM 733 O O . LYS A 1 88 ? 12.982 9.703 -23.820 1.00 83.56 88 LYS A O 1
ATOM 738 N N . ASP A 1 89 ? 11.536 10.394 -25.413 1.00 87.38 89 ASP A N 1
ATOM 739 C CA . ASP A 1 89 ? 10.761 9.162 -25.448 1.00 87.38 89 ASP A CA 1
ATOM 740 C C . ASP A 1 89 ? 11.625 8.041 -26.031 1.00 87.38 89 ASP A C 1
ATOM 742 O O . ASP A 1 89 ? 12.205 8.167 -27.114 1.00 87.38 89 ASP A O 1
ATOM 746 N N . ILE A 1 90 ? 11.737 6.936 -25.297 1.00 90.38 90 ILE A N 1
ATOM 747 C CA . ILE A 1 90 ? 12.440 5.744 -25.762 1.00 90.38 90 ILE A CA 1
ATOM 748 C C . ILE A 1 90 ? 11.421 4.617 -25.863 1.00 90.38 90 ILE A C 1
ATOM 750 O O . ILE A 1 90 ? 10.879 4.162 -24.858 1.00 90.38 90 ILE A O 1
ATOM 754 N N . GLY A 1 91 ? 11.177 4.160 -27.090 1.00 91.25 91 GLY A N 1
ATOM 755 C CA . GLY A 1 91 ? 10.353 2.986 -27.345 1.00 91.25 91 GLY A CA 1
ATOM 756 C C . GLY A 1 91 ? 11.062 1.737 -26.837 1.00 91.25 91 GLY A C 1
ATOM 757 O O . GLY A 1 91 ? 12.269 1.590 -27.039 1.00 91.25 91 GLY A O 1
ATOM 758 N N . VAL A 1 92 ? 10.319 0.851 -26.179 1.00 94.38 92 VAL A N 1
ATOM 759 C CA . VAL A 1 92 ? 10.838 -0.402 -25.627 1.00 94.38 92 VAL A CA 1
ATOM 760 C C . VAL A 1 92 ? 10.091 -1.568 -26.256 1.00 94.38 92 VAL A C 1
ATOM 762 O O . VAL A 1 92 ? 8.871 -1.650 -26.144 1.00 94.38 92 VAL A O 1
ATOM 765 N N . ASP A 1 93 ? 10.836 -2.473 -26.881 1.00 93.31 93 ASP A N 1
ATOM 766 C CA . ASP A 1 93 ? 10.354 -3.773 -27.343 1.00 93.31 93 ASP A CA 1
ATOM 767 C C . ASP A 1 93 ? 10.919 -4.882 -26.445 1.00 93.31 93 ASP A C 1
ATOM 769 O O . ASP A 1 93 ? 12.114 -4.889 -26.126 1.00 93.31 93 ASP A O 1
ATOM 773 N N . ILE A 1 94 ? 10.058 -5.803 -26.013 1.00 92.81 94 ILE A N 1
ATOM 774 C CA . ILE A 1 94 ? 10.391 -6.881 -25.072 1.00 92.81 94 ILE A CA 1
ATOM 775 C C . ILE A 1 94 ? 10.275 -8.215 -25.807 1.00 92.81 94 ILE A C 1
ATOM 777 O O . ILE A 1 94 ? 9.237 -8.503 -26.400 1.00 92.81 94 ILE A O 1
ATOM 781 N N . GLY A 1 95 ? 11.303 -9.067 -25.731 1.00 89.00 95 GLY A N 1
ATOM 782 C CA . GLY A 1 95 ? 11.293 -10.347 -26.439 1.00 89.00 95 GLY A CA 1
ATOM 783 C C . GLY A 1 95 ? 12.134 -11.458 -25.811 1.00 89.00 95 GLY A C 1
ATOM 784 O O . GLY A 1 95 ? 12.931 -11.259 -24.899 1.00 89.00 95 GLY A O 1
ATOM 785 N N . ILE A 1 96 ? 11.970 -12.675 -26.339 1.00 87.38 96 ILE A N 1
ATOM 786 C CA . ILE A 1 96 ? 12.690 -13.865 -25.851 1.00 87.38 96 ILE A CA 1
ATOM 787 C C . ILE A 1 96 ? 14.138 -13.938 -26.354 1.00 87.38 96 ILE A C 1
ATOM 789 O O . ILE A 1 96 ? 15.005 -14.471 -25.672 1.00 87.38 96 ILE A O 1
ATOM 793 N N . ASN A 1 97 ? 14.431 -13.398 -27.543 1.00 87.56 97 ASN A N 1
ATOM 794 C CA . ASN A 1 97 ? 15.797 -13.386 -28.084 1.00 87.56 97 ASN A CA 1
ATOM 795 C C . ASN A 1 97 ? 16.662 -12.284 -27.442 1.00 87.56 97 ASN A C 1
ATOM 797 O O . ASN A 1 97 ? 17.879 -12.421 -27.366 1.00 87.56 97 ASN A O 1
ATOM 801 N N . LYS A 1 98 ? 16.039 -11.181 -27.013 1.00 89.88 98 LYS A N 1
ATOM 802 C CA . LYS A 1 98 ? 16.663 -10.022 -26.362 1.00 89.88 98 LYS A CA 1
ATOM 803 C C . LYS A 1 98 ? 15.665 -9.486 -25.345 1.00 89.88 98 LYS A C 1
ATOM 805 O O . LYS A 1 98 ? 14.545 -9.181 -25.739 1.00 89.88 98 LYS A O 1
ATOM 810 N N . MET A 1 99 ? 16.078 -9.337 -24.088 1.00 91.44 99 MET A N 1
ATOM 811 C CA . MET A 1 99 ? 15.176 -8.902 -23.017 1.00 91.44 99 MET A CA 1
ATOM 812 C C . MET A 1 99 ? 14.535 -7.542 -23.312 1.00 91.44 99 MET A C 1
ATOM 814 O O . MET A 1 99 ? 13.320 -7.430 -23.231 1.00 91.44 99 MET A O 1
ATOM 818 N N . LEU A 1 100 ? 15.337 -6.532 -23.670 1.00 93.75 100 LEU A N 1
ATOM 819 C CA . LEU A 1 100 ? 14.852 -5.203 -24.055 1.00 93.75 100 LEU A CA 1
ATOM 820 C C . LEU A 1 100 ? 15.600 -4.716 -25.296 1.00 93.75 100 LEU A C 1
ATOM 822 O O . LEU A 1 100 ? 16.834 -4.752 -25.331 1.00 93.75 100 LEU A O 1
ATOM 826 N N . THR A 1 101 ? 14.866 -4.205 -26.278 1.00 94.19 101 THR A N 1
ATOM 827 C CA . THR A 1 101 ? 15.410 -3.431 -27.398 1.00 94.19 101 THR A CA 1
ATOM 828 C C . THR A 1 101 ? 14.837 -2.025 -27.331 1.00 94.19 101 THR A C 1
ATOM 830 O O . THR A 1 101 ? 13.624 -1.841 -27.359 1.00 94.19 101 THR A O 1
ATOM 833 N N . LEU A 1 102 ? 15.714 -1.034 -27.209 1.00 94.62 102 LEU A N 1
ATOM 834 C CA . LEU A 1 102 ? 15.337 0.369 -27.102 1.00 94.62 102 LEU A CA 1
ATOM 835 C C . LEU A 1 102 ? 15.434 1.043 -28.479 1.00 94.62 102 LEU A C 1
ATOM 837 O O . LEU A 1 102 ? 16.339 0.741 -29.261 1.00 94.62 102 LEU A O 1
ATOM 841 N N . SER A 1 103 ? 14.545 1.995 -28.772 1.00 94.06 103 SER A N 1
ATOM 842 C CA . SER A 1 103 ? 14.526 2.722 -30.057 1.00 94.06 103 SER A CA 1
ATOM 843 C C . SER A 1 103 ? 15.798 3.540 -30.333 1.00 94.06 103 SER A C 1
ATOM 845 O O . SER A 1 103 ? 16.045 3.942 -31.466 1.00 94.06 103 SER A O 1
ATOM 847 N N . ASN A 1 104 ? 16.636 3.754 -29.316 1.00 93.31 104 ASN A N 1
ATOM 848 C CA . ASN A 1 104 ? 17.949 4.391 -29.424 1.00 93.31 104 ASN A CA 1
ATOM 849 C C . ASN A 1 104 ? 19.096 3.408 -29.752 1.00 93.31 104 ASN A C 1
ATOM 851 O O . ASN A 1 104 ? 20.263 3.791 -29.690 1.00 93.31 104 ASN A O 1
ATOM 855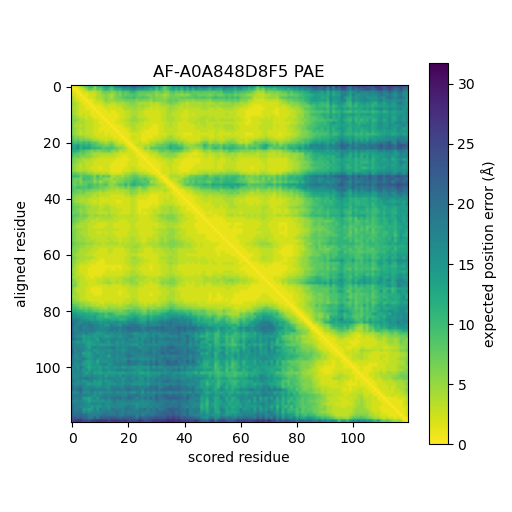 N N . GLY A 1 105 ? 18.788 2.144 -30.061 1.00 90.94 105 GLY A N 1
ATOM 856 C CA . GLY A 1 105 ? 19.764 1.117 -30.434 1.00 90.94 105 GLY A CA 1
ATOM 857 C C . GLY A 1 105 ? 20.386 0.358 -29.258 1.00 90.94 105 GLY A C 1
ATOM 858 O O . GLY A 1 105 ? 21.136 -0.596 -29.478 1.00 90.94 105 GLY A O 1
ATOM 859 N N . VAL A 1 106 ? 20.068 0.724 -28.011 1.00 94.44 106 VAL A N 1
ATOM 860 C CA . VAL A 1 106 ? 20.517 -0.032 -26.835 1.00 94.44 106 VAL A CA 1
ATOM 861 C C . VAL A 1 106 ? 19.759 -1.358 -26.756 1.00 94.44 106 VAL A C 1
ATOM 863 O O . VAL A 1 106 ? 18.545 -1.424 -26.937 1.00 94.44 106 VAL A O 1
ATOM 866 N N . VAL A 1 107 ? 20.487 -2.437 -26.468 1.00 93.62 107 VAL A N 1
ATOM 867 C CA . VAL A 1 107 ? 19.923 -3.783 -26.316 1.00 93.62 107 VAL A CA 1
ATOM 868 C C . VAL A 1 107 ? 20.394 -4.379 -24.998 1.00 93.62 107 VAL A C 1
ATOM 870 O O . VAL A 1 107 ? 21.598 -4.542 -24.791 1.00 93.62 107 VAL A O 1
ATOM 873 N N . VAL A 1 108 ? 19.447 -4.762 -24.144 1.00 93.62 108 VAL A N 1
ATOM 874 C CA . VAL A 1 108 ? 19.688 -5.354 -22.822 1.00 93.62 108 VAL A CA 1
ATOM 875 C C . VAL A 1 108 ? 19.277 -6.828 -22.829 1.00 93.62 108 VAL A C 1
ATOM 877 O O . VAL A 1 108 ? 18.332 -7.221 -23.512 1.00 93.62 108 VAL A O 1
ATOM 880 N N . GLY A 1 109 ? 20.002 -7.664 -22.079 1.00 91.12 109 GLY A N 1
ATOM 881 C CA . GLY A 1 109 ? 19.648 -9.073 -21.870 1.00 91.12 109 GLY A CA 1
ATOM 882 C C . GLY A 1 109 ? 19.716 -9.931 -23.135 1.00 91.12 109 GLY A C 1
ATOM 883 O O . GLY A 1 109 ? 18.820 -10.729 -23.395 1.00 91.12 109 GLY A O 1
ATOM 884 N N . LYS A 1 110 ? 20.787 -9.785 -23.926 1.00 92.94 110 LYS A N 1
ATOM 885 C CA . LYS A 1 110 ? 21.028 -10.571 -25.156 1.00 92.94 110 LYS A CA 1
ATOM 886 C C . LYS A 1 110 ? 21.141 -12.085 -24.918 1.00 92.94 110 LYS A C 1
ATOM 888 O O . LYS A 1 110 ? 20.926 -12.856 -25.842 1.00 92.94 110 LYS A O 1
ATOM 893 N N . ASN A 1 111 ? 21.458 -12.502 -23.692 1.00 90.56 111 ASN A N 1
ATOM 894 C CA . ASN A 1 111 ? 21.635 -13.910 -23.326 1.00 90.56 111 ASN A CA 1
ATOM 895 C C . ASN A 1 111 ? 20.403 -14.527 -22.652 1.00 90.56 111 ASN A C 1
ATOM 897 O O . ASN A 1 111 ? 20.469 -15.677 -22.226 1.00 90.56 111 ASN A O 1
ATOM 901 N N . ILE A 1 112 ? 19.281 -13.803 -22.550 1.00 91.50 112 ILE A N 1
ATOM 902 C CA . ILE A 1 112 ? 18.125 -14.264 -21.768 1.00 91.50 112 ILE A CA 1
ATOM 903 C C . ILE A 1 112 ? 17.568 -15.600 -22.267 1.00 91.50 112 ILE A C 1
ATOM 905 O O . ILE A 1 112 ? 17.238 -16.464 -21.465 1.00 91.50 112 ILE A O 1
ATOM 909 N N . LYS A 1 113 ? 17.574 -15.820 -23.585 1.00 89.81 113 LYS A N 1
ATOM 910 C CA . LYS A 1 113 ? 17.190 -17.098 -24.192 1.00 89.81 113 LYS A CA 1
ATOM 911 C C . LYS A 1 113 ? 18.028 -18.270 -23.681 1.00 89.81 113 LYS A C 1
ATOM 913 O O . LYS A 1 113 ? 17.487 -19.329 -23.388 1.00 89.81 113 LYS A O 1
ATOM 918 N N . ASN A 1 114 ? 19.340 -18.073 -23.563 1.00 91.38 114 ASN A N 1
ATOM 919 C CA . ASN A 1 114 ? 20.252 -19.114 -23.101 1.00 91.38 114 ASN A CA 1
ATOM 920 C C . ASN A 1 114 ? 20.049 -19.399 -21.613 1.00 91.38 114 ASN A C 1
ATOM 922 O O . ASN A 1 114 ? 20.074 -20.558 -21.221 1.00 91.38 114 ASN A O 1
ATOM 926 N N . GLU A 1 115 ? 19.815 -18.369 -20.796 1.00 90.31 115 GLU A N 1
ATOM 927 C CA . GLU A 1 115 ? 19.526 -18.556 -19.370 1.00 90.31 115 GLU A CA 1
ATOM 928 C C . GLU A 1 115 ? 18.183 -19.262 -19.144 1.00 90.31 115 GLU A C 1
ATOM 930 O O . GLU A 1 115 ? 18.114 -20.172 -18.326 1.00 90.31 115 GLU A O 1
ATOM 935 N N . ILE A 1 116 ? 17.143 -18.927 -19.918 1.00 88.62 116 ILE A N 1
ATOM 936 C CA . ILE A 1 116 ? 15.851 -19.635 -19.873 1.00 88.62 116 ILE A CA 1
ATOM 937 C C . ILE A 1 116 ? 16.031 -21.111 -20.242 1.00 88.62 116 ILE A C 1
ATOM 939 O O . ILE A 1 116 ? 15.491 -21.981 -19.567 1.00 88.62 116 ILE A O 1
ATOM 943 N N . ASN A 1 117 ? 16.823 -21.409 -21.274 1.00 90.81 117 ASN A N 1
ATOM 944 C CA . ASN A 1 117 ? 17.070 -22.788 -21.694 1.00 90.81 117 ASN A CA 1
ATOM 945 C C . ASN A 1 117 ? 17.798 -23.636 -20.640 1.00 90.81 117 ASN A C 1
ATOM 947 O O . ASN A 1 117 ? 17.674 -24.849 -20.696 1.00 90.81 117 ASN A O 1
ATOM 951 N N . LYS A 1 118 ? 18.540 -23.038 -19.696 1.00 93.06 118 LYS A N 1
ATOM 952 C CA . LYS A 1 118 ? 19.183 -23.774 -18.587 1.00 93.06 118 LYS A CA 1
ATOM 953 C C . LYS A 1 118 ? 18.207 -24.189 -17.482 1.00 93.06 118 LYS A C 1
ATOM 955 O O . LYS A 1 118 ? 18.587 -24.960 -16.608 1.00 93.06 118 LYS A O 1
ATOM 960 N N . LEU A 1 119 ? 17.006 -23.610 -17.462 1.00 88.69 119 LEU A N 1
ATOM 961 C CA . LEU A 1 119 ? 15.966 -23.920 -16.476 1.00 88.69 119 LEU A CA 1
ATOM 962 C C . LEU A 1 119 ? 15.054 -25.072 -16.928 1.00 88.69 119 LEU A C 1
ATOM 964 O O . LEU A 1 119 ? 14.239 -25.530 -16.128 1.00 88.69 119 LEU A O 1
ATOM 968 N N . ASN A 1 120 ? 15.187 -25.503 -18.187 1.00 70.31 120 ASN A N 1
ATOM 969 C CA . ASN A 1 120 ? 14.504 -26.656 -18.774 1.00 70.31 120 ASN A CA 1
ATOM 970 C C . ASN A 1 120 ? 15.455 -27.852 -18.839 1.00 70.31 120 ASN A C 1
ATOM 972 O O . ASN A 1 120 ? 14.943 -28.988 -18.760 1.00 70.31 120 ASN A O 1
#